Protein AF-A0AAW9TUA2-F1 (afdb_monomer)

Sequence (108 aa):
MITDAELNKLEDNFETADLLRAVDEIDKMRSYLNDRDNFRPPQIRDDLLKLHGLGDRLINARAKGVASEFFDLAEELDGQVFDLLESLEAVRDILAKLTELYPESLVE

Foldseek 3Di:
DFDPVLVVVCVVQADPVLVVLLVVLVVVLCLQAPQDPPRHGGPLVVLVVVLVVLCCCCPVVVNVVSVCVNVVSVVVSVVSVVSNVVSVVSNVVNVVSVVVSPGPVPPD

Organism: Rhizobium meliloti (NCBI:txid382)

InterPro domains:
  IPR049837 Transposon-encoded protein TnpC-like [PF28119] (4-103)

Nearest PDB structures (foldseek):
  4mu6-assembly1_A  TM=5.369E-01  e=2.812E+00  Legionella pneumophila subsp. pneumophila str. Philadelphia 1
  6h4h-assembly1_A  TM=7.682E-01  e=6.684E+00  Homo sapiens
  8p1p-assembly1_A  TM=4.111E-01  e=8.921E+00  Homo sapiens

Secondary structure (DSSP, 8-state):
---HHHHHHHHHH--HHHHHHHHHHHHHHHHHHS-BTTTBPPHHHHHHHHHHHHHIIIIIS--GGGHHHHHHHHHHHHHHHHHHHHHHHHHHHHHHHHHHT--GGG--

Structure (mmCIF, N/CA/C/O backbone):
data_AF-A0AAW9TUA2-F1
#
_entry.id   AF-A0AAW9TUA2-F1
#
loop_
_atom_site.group_PDB
_atom_site.id
_atom_site.type_symbol
_atom_site.label_atom_id
_atom_site.label_alt_id
_atom_site.label_comp_id
_atom_site.label_asym_id
_atom_site.label_entity_id
_atom_site.label_seq_id
_atom_site.pdbx_PDB_ins_code
_atom_site.Cartn_x
_atom_site.Cartn_y
_atom_site.Cartn_z
_atom_site.occupancy
_atom_site.B_iso_or_equiv
_atom_site.auth_seq_id
_atom_site.auth_comp_id
_atom_site.auth_asym_id
_atom_site.auth_atom_id
_atom_site.pdbx_PDB_model_num
ATOM 1 N N . MET A 1 1 ? -13.836 8.875 30.813 1.00 88.44 1 MET A N 1
ATOM 2 C CA . MET A 1 1 ? -14.435 7.542 30.561 1.00 88.44 1 MET A CA 1
ATOM 3 C C . MET A 1 1 ? -15.573 7.763 29.592 1.00 88.44 1 MET A C 1
ATOM 5 O O . MET A 1 1 ? -16.242 8.775 29.757 1.00 88.44 1 MET A O 1
ATOM 9 N N . ILE A 1 2 ? -15.770 6.868 28.626 1.00 96.56 2 ILE A N 1
ATOM 10 C CA . ILE A 1 2 ? -16.905 6.974 27.702 1.00 96.56 2 ILE A CA 1
ATOM 11 C C . ILE A 1 2 ? -18.212 6.610 28.411 1.00 96.56 2 ILE A C 1
ATOM 13 O O . ILE A 1 2 ? -18.204 5.864 29.393 1.00 96.56 2 ILE A O 1
ATOM 17 N N . THR A 1 3 ? -19.316 7.155 27.925 1.00 97.25 3 THR A N 1
ATOM 18 C CA . THR A 1 3 ? -20.678 6.866 28.384 1.00 97.25 3 THR A CA 1
ATOM 19 C C . THR A 1 3 ? -2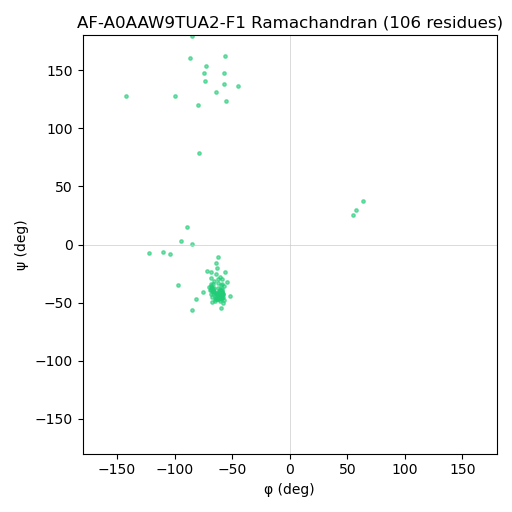1.267 5.651 27.662 1.00 97.25 3 THR A C 1
ATOM 21 O O . THR A 1 3 ? -20.842 5.313 26.558 1.00 97.25 3 THR A O 1
ATOM 24 N N . ASP A 1 4 ? -22.304 5.034 28.238 1.00 97.88 4 ASP A N 1
ATOM 25 C CA . ASP A 1 4 ? -23.037 3.937 27.582 1.00 97.88 4 ASP A CA 1
ATOM 26 C C . ASP A 1 4 ? -23.641 4.375 26.235 1.00 97.88 4 ASP A C 1
ATOM 28 O O . ASP A 1 4 ? -23.693 3.598 25.289 1.00 97.88 4 ASP A O 1
ATOM 32 N N . ALA A 1 5 ? -24.064 5.640 26.116 1.00 97.06 5 ALA A N 1
ATOM 33 C CA . ALA A 1 5 ? -24.598 6.184 24.867 1.00 97.06 5 ALA A CA 1
ATOM 34 C C . ALA A 1 5 ? -23.529 6.275 23.763 1.00 97.06 5 ALA A C 1
ATOM 36 O O . ALA A 1 5 ? -23.812 5.973 22.605 1.00 97.06 5 ALA A O 1
ATOM 37 N N . GLU A 1 6 ? -22.302 6.666 24.112 1.00 96.94 6 GLU A N 1
ATOM 38 C CA . GLU A 1 6 ? -21.174 6.692 23.172 1.00 96.94 6 GLU A CA 1
ATOM 39 C C . GLU A 1 6 ? -20.714 5.280 22.798 1.00 96.94 6 GLU A C 1
ATOM 41 O O . GLU A 1 6 ? -20.373 5.044 21.641 1.00 96.94 6 GLU A O 1
ATOM 46 N N . LEU A 1 7 ? -20.751 4.336 23.746 1.00 96.94 7 LEU A N 1
ATOM 47 C CA . LEU A 1 7 ? -20.460 2.931 23.468 1.00 96.94 7 LEU A CA 1
ATOM 48 C C . LEU A 1 7 ? -21.497 2.320 22.515 1.00 96.94 7 LEU A C 1
ATOM 50 O O . LEU A 1 7 ? -21.109 1.742 21.506 1.00 96.94 7 LEU A O 1
ATOM 54 N N . ASN A 1 8 ? -22.793 2.531 22.759 1.00 97.25 8 ASN A N 1
ATOM 55 C CA . ASN A 1 8 ? -23.850 2.075 21.851 1.00 97.25 8 ASN A CA 1
ATOM 56 C C . ASN A 1 8 ? -23.687 2.685 20.449 1.00 97.25 8 ASN A C 1
ATOM 58 O O . ASN A 1 8 ? -23.816 1.987 19.451 1.00 97.25 8 ASN A O 1
ATOM 62 N N . LYS A 1 9 ? -23.325 3.974 20.351 1.00 95.56 9 LYS A N 1
ATOM 63 C CA . LYS A 1 9 ? -23.039 4.618 19.059 1.00 95.56 9 LYS A CA 1
ATOM 64 C C . LYS A 1 9 ? -21.874 3.941 18.327 1.00 95.56 9 LYS A C 1
ATOM 66 O O . LYS A 1 9 ? -21.937 3.820 17.107 1.00 95.56 9 LYS A O 1
ATOM 71 N N . LEU A 1 10 ? -20.824 3.514 19.030 1.00 96.00 10 LEU A N 1
ATOM 72 C CA . LEU A 1 10 ? -19.729 2.744 18.429 1.00 96.00 10 LEU A CA 1
ATOM 73 C C . LEU A 1 10 ? -20.219 1.381 17.930 1.00 96.00 10 LEU A C 1
ATOM 75 O O . LEU A 1 10 ? -19.950 1.040 16.783 1.00 96.00 10 LEU A O 1
ATOM 79 N N . GLU A 1 11 ? -20.962 0.642 18.754 1.00 95.94 11 GLU A N 1
ATOM 80 C CA . GLU A 1 11 ? -21.510 -0.676 18.399 1.00 95.94 11 GLU A CA 1
ATOM 81 C C . GLU A 1 11 ? -22.455 -0.610 17.189 1.00 95.94 11 GLU A C 1
ATOM 83 O O . GLU A 1 11 ? -22.383 -1.460 16.304 1.00 95.94 11 GLU A O 1
ATOM 88 N N . ASP A 1 12 ? -23.284 0.432 17.104 1.00 96.81 12 ASP A N 1
ATOM 89 C CA . ASP A 1 12 ? -24.236 0.632 16.007 1.00 96.81 12 ASP A CA 1
ATOM 90 C C 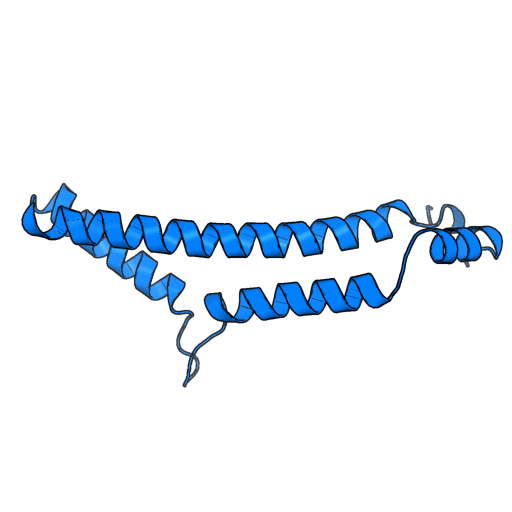. ASP A 1 12 ? -23.562 1.017 14.679 1.00 96.81 12 ASP A C 1
ATOM 92 O O . ASP A 1 12 ? -24.159 0.859 13.613 1.00 96.81 12 ASP A O 1
ATOM 96 N N . ASN A 1 13 ? -22.345 1.573 14.723 1.00 96.75 13 ASN A N 1
ATOM 97 C CA . ASN A 1 13 ? -21.713 2.192 13.555 1.00 96.75 13 ASN A CA 1
ATOM 98 C C . ASN A 1 13 ? -20.362 1.582 13.173 1.00 96.75 13 ASN A C 1
ATOM 100 O O . ASN A 1 13 ? -19.839 1.953 12.124 1.00 96.75 13 ASN A O 1
ATOM 104 N N . PHE A 1 14 ? -19.782 0.669 13.955 1.00 97.38 14 PHE A N 1
ATOM 105 C CA . PHE A 1 14 ? -18.473 0.082 13.667 1.00 97.38 14 PHE A CA 1
ATOM 106 C C . PHE A 1 14 ? -18.402 -1.405 14.016 1.00 97.38 14 PHE A C 1
ATOM 108 O O . PHE A 1 14 ? -18.648 -1.811 15.149 1.00 97.38 14 PHE A O 1
ATOM 115 N N . GLU A 1 15 ? -17.970 -2.218 13.052 1.00 96.69 15 GLU A N 1
ATOM 116 C CA . GLU A 1 15 ? -17.728 -3.641 13.264 1.00 96.69 15 GLU A CA 1
ATOM 117 C C . GLU A 1 15 ? -16.235 -3.874 13.479 1.00 96.69 15 GLU A C 1
ATOM 119 O O . GLU A 1 15 ? -15.406 -3.500 12.655 1.00 96.69 15 GLU A O 1
ATOM 124 N N . THR A 1 16 ? -15.853 -4.553 14.560 1.00 96.62 16 THR A N 1
ATOM 125 C CA . THR A 1 16 ? -14.431 -4.844 14.824 1.00 96.62 16 THR A CA 1
ATOM 126 C C . THR A 1 16 ? -13.795 -5.738 13.755 1.00 96.62 16 THR A C 1
ATOM 128 O O . THR A 1 16 ? 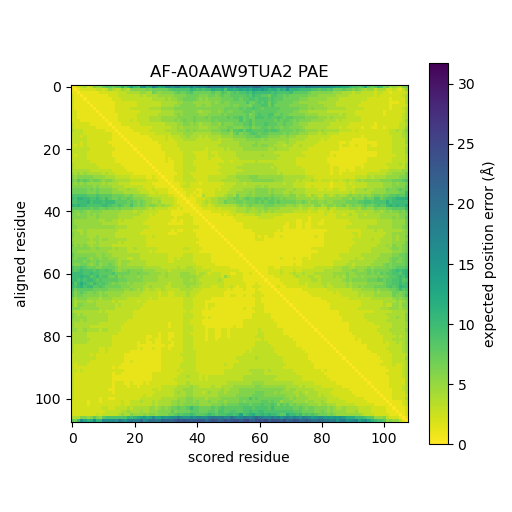-12.577 -5.715 13.587 1.00 96.62 16 THR A O 1
ATOM 131 N N . ALA A 1 17 ? -14.605 -6.477 12.989 1.00 97.75 17 ALA A N 1
ATOM 132 C CA . ALA A 1 17 ? -14.164 -7.222 11.815 1.00 97.75 17 ALA A CA 1
ATOM 133 C C . ALA A 1 17 ? -13.626 -6.312 10.692 1.00 97.75 17 ALA A C 1
ATOM 135 O O . ALA A 1 17 ? -12.747 -6.748 9.947 1.00 97.75 17 ALA A O 1
ATOM 136 N N . ASP A 1 18 ? -14.055 -5.044 10.614 1.00 97.00 18 ASP A N 1
ATOM 137 C CA . ASP A 1 18 ? -13.496 -4.063 9.674 1.00 97.00 18 ASP A CA 1
ATOM 138 C C . ASP A 1 18 ? -11.988 -3.876 9.927 1.00 97.00 18 ASP A C 1
ATOM 140 O O . ASP A 1 18 ? -11.204 -3.757 8.989 1.00 97.00 18 ASP A O 1
ATOM 144 N N . LEU A 1 19 ? -11.530 -3.951 11.183 1.00 98.25 19 LEU A N 1
ATOM 145 C CA . LEU A 1 19 ? -10.096 -3.883 11.498 1.00 98.25 19 LEU A CA 1
ATOM 146 C C . LEU A 1 19 ? -9.323 -5.100 10.979 1.00 98.25 19 LEU A C 1
ATOM 148 O O . LEU A 1 19 ? -8.175 -4.956 10.570 1.00 98.25 19 LEU A O 1
ATOM 152 N N . LEU A 1 20 ? -9.934 -6.288 10.972 1.00 98.50 20 LEU A N 1
ATOM 153 C CA . LEU A 1 20 ? -9.306 -7.481 10.395 1.00 98.50 20 LEU A CA 1
ATOM 154 C C . LEU A 1 20 ? -9.192 -7.352 8.876 1.00 98.50 20 LEU A C 1
ATOM 156 O O . LEU A 1 20 ? -8.143 -7.660 8.322 1.00 98.50 20 LEU A O 1
ATOM 160 N N . ARG A 1 21 ? -10.211 -6.785 8.221 1.00 97.94 21 ARG A N 1
ATOM 161 C CA . ARG A 1 21 ? -10.128 -6.436 6.800 1.00 97.94 21 ARG A CA 1
ATOM 162 C C . ARG A 1 21 ? -8.983 -5.457 6.530 1.00 97.94 21 ARG A C 1
ATOM 164 O O . ARG A 1 21 ? -8.253 -5.643 5.566 1.00 97.94 21 ARG A O 1
ATOM 171 N N . ALA A 1 22 ? -8.783 -4.442 7.374 1.00 98.31 22 ALA A N 1
ATOM 172 C CA . ALA A 1 22 ? -7.641 -3.539 7.223 1.00 98.31 22 ALA A CA 1
ATOM 173 C C . ALA A 1 22 ? -6.297 -4.290 7.313 1.00 98.31 22 ALA A C 1
ATOM 175 O O . ALA A 1 22 ? -5.388 -3.998 6.542 1.00 98.31 22 ALA A O 1
ATOM 176 N N . VAL A 1 23 ? -6.174 -5.284 8.202 1.00 98.19 23 VAL A N 1
ATOM 177 C CA . VAL A 1 23 ? -4.987 -6.158 8.261 1.00 98.19 23 VAL A CA 1
ATOM 178 C C . VAL A 1 23 ? -4.814 -6.948 6.963 1.00 98.19 23 VAL A C 1
ATOM 180 O O . VAL A 1 23 ? -3.703 -6.983 6.438 1.00 98.19 23 VAL A O 1
ATOM 183 N N . ASP A 1 24 ? -5.889 -7.509 6.407 1.00 98.25 24 ASP A N 1
ATOM 184 C CA . ASP A 1 24 ? -5.830 -8.234 5.132 1.00 98.25 24 ASP A CA 1
ATOM 185 C C . ASP A 1 24 ? -5.317 -7.336 3.989 1.00 98.25 24 ASP A C 1
ATOM 187 O O . ASP A 1 24 ? -4.502 -7.768 3.172 1.00 98.25 24 ASP A O 1
ATOM 191 N N . GLU A 1 25 ? -5.743 -6.069 3.937 1.00 98.19 25 GLU A N 1
ATOM 192 C CA . GLU A 1 25 ? -5.249 -5.098 2.949 1.00 98.19 25 GLU A CA 1
ATOM 193 C C . GLU A 1 25 ? -3.762 -4.755 3.162 1.00 98.19 25 GLU A C 1
ATOM 195 O O . GLU A 1 25 ? -2.996 -4.697 2.196 1.00 98.19 25 GLU A O 1
ATOM 200 N N . ILE A 1 26 ? -3.301 -4.612 4.416 1.00 97.75 26 ILE A N 1
ATOM 201 C CA . ILE A 1 26 ? -1.860 -4.502 4.716 1.00 97.75 26 ILE A CA 1
ATOM 202 C C . ILE A 1 26 ? -1.111 -5.736 4.201 1.00 97.75 26 ILE A C 1
ATOM 204 O O . ILE A 1 26 ? -0.036 -5.610 3.606 1.00 97.75 26 ILE A O 1
ATOM 208 N N . ASP A 1 27 ? -1.668 -6.929 4.402 1.00 97.25 27 ASP A N 1
ATOM 209 C CA . ASP A 1 27 ? -1.034 -8.173 3.983 1.00 97.25 27 ASP A CA 1
ATOM 210 C C . ASP A 1 27 ? -0.923 -8.304 2.458 1.00 97.25 27 ASP A C 1
ATOM 212 O O . ASP A 1 27 ? 0.084 -8.825 1.968 1.00 97.25 27 ASP A O 1
ATOM 216 N N . LYS A 1 28 ? -1.866 -7.749 1.687 1.00 95.69 28 LYS A N 1
ATOM 217 C CA . LYS A 1 28 ? -1.714 -7.624 0.227 1.00 95.69 28 LYS A CA 1
ATOM 218 C C . LYS A 1 28 ? -0.530 -6.737 -0.137 1.00 95.69 28 LYS A C 1
ATOM 220 O O . LYS A 1 28 ? 0.297 -7.136 -0.959 1.00 95.69 28 LYS A O 1
ATOM 225 N N . MET A 1 29 ? -0.383 -5.582 0.514 1.00 96.25 29 MET A N 1
ATOM 226 C CA . MET A 1 29 ? 0.724 -4.656 0.237 1.00 96.25 29 MET A CA 1
ATOM 227 C C . MET A 1 29 ? 2.100 -5.269 0.521 1.00 96.25 29 MET A C 1
ATOM 229 O O . MET A 1 29 ? 3.078 -4.945 -0.157 1.00 96.25 29 MET A O 1
ATOM 233 N N . ARG A 1 30 ? 2.194 -6.203 1.477 1.00 93.88 30 ARG A N 1
ATOM 234 C CA . ARG A 1 30 ? 3.441 -6.932 1.767 1.00 93.88 30 ARG A CA 1
ATOM 235 C C . ARG A 1 30 ? 3.973 -7.695 0.561 1.00 93.88 30 ARG A C 1
ATOM 237 O O . ARG A 1 30 ? 5.186 -7.836 0.450 1.00 93.88 30 ARG A O 1
ATOM 244 N N . SER A 1 31 ? 3.113 -8.160 -0.345 1.00 90.56 31 SER A N 1
ATOM 245 C CA . SER A 1 31 ? 3.563 -8.831 -1.572 1.00 90.56 31 SER A CA 1
ATOM 246 C C . SER A 1 31 ? 4.440 -7.930 -2.455 1.00 90.56 31 SER A C 1
ATOM 248 O O . SER A 1 31 ? 5.352 -8.426 -3.114 1.00 90.56 31 SER A O 1
ATOM 250 N N . TYR A 1 32 ? 4.236 -6.611 -2.384 1.00 94.19 32 TYR A N 1
ATOM 251 C CA . TYR A 1 32 ? 5.004 -5.605 -3.116 1.00 94.19 32 TYR A CA 1
ATOM 252 C C . TYR A 1 32 ? 6.135 -4.982 -2.288 1.00 94.19 32 TYR A C 1
ATOM 254 O O . TYR A 1 32 ? 7.185 -4.646 -2.836 1.00 94.19 32 TYR A O 1
ATOM 262 N N . LEU A 1 33 ? 5.924 -4.811 -0.976 1.00 95.50 33 LEU A N 1
ATOM 263 C CA . LEU A 1 33 ? 6.763 -3.970 -0.112 1.00 95.50 33 LEU A CA 1
ATOM 264 C C . LEU A 1 33 ? 7.624 -4.727 0.904 1.00 95.50 33 LEU A C 1
ATOM 266 O O . LEU A 1 33 ? 8.435 -4.091 1.577 1.00 95.50 33 LEU A O 1
ATOM 270 N N . ASN A 1 34 ? 7.477 -6.045 1.052 1.00 95.12 34 ASN A N 1
ATOM 271 C CA . ASN A 1 34 ? 8.326 -6.787 1.981 1.00 95.12 34 ASN A CA 1
ATOM 272 C C . ASN A 1 34 ? 9.744 -6.977 1.446 1.00 95.12 34 ASN A C 1
ATOM 274 O O . ASN A 1 34 ? 9.970 -7.208 0.254 1.00 95.12 34 ASN A O 1
ATOM 278 N N . ASP A 1 35 ? 10.694 -6.990 2.382 1.00 95.88 35 ASP A N 1
ATOM 279 C CA . ASP A 1 35 ? 12.011 -7.543 2.115 1.00 95.88 35 ASP A CA 1
ATOM 280 C C . ASP A 1 35 ? 11.877 -9.001 1.654 1.00 95.88 35 ASP A C 1
ATOM 282 O O . ASP A 1 35 ? 11.102 -9.799 2.192 1.00 95.88 35 ASP A O 1
ATOM 286 N N . ARG A 1 36 ? 12.662 -9.343 0.637 1.00 93.94 36 ARG A N 1
ATOM 287 C CA . ARG A 1 36 ? 12.803 -10.699 0.107 1.00 93.94 36 ARG A CA 1
ATOM 288 C C . ARG A 1 36 ? 13.851 -11.471 0.908 1.00 93.94 36 ARG A C 1
ATOM 290 O O . ARG A 1 36 ? 14.508 -10.939 1.806 1.00 93.94 36 ARG A O 1
ATOM 297 N N . ASP A 1 37 ? 14.065 -12.730 0.528 1.00 93.38 37 ASP A N 1
ATOM 298 C CA . ASP A 1 37 ? 15.060 -13.610 1.146 1.00 93.38 37 ASP A CA 1
ATOM 299 C C . ASP A 1 37 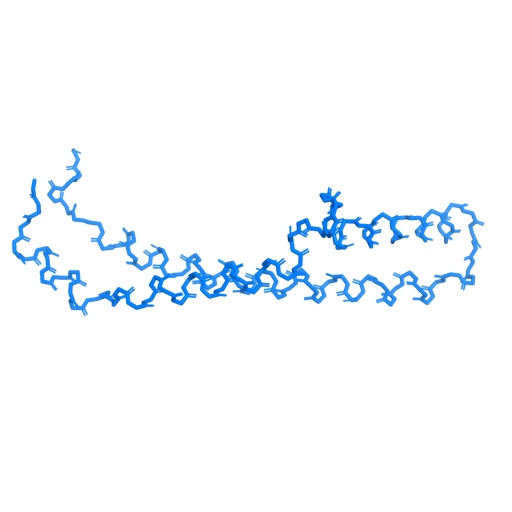? 16.413 -12.920 1.359 1.00 93.38 37 ASP A C 1
ATOM 301 O O . ASP A 1 37 ? 16.941 -12.264 0.450 1.00 93.38 37 ASP A O 1
ATOM 305 N N . ASN A 1 38 ? 16.992 -13.150 2.542 1.00 94.00 38 ASN A N 1
ATOM 306 C CA . ASN A 1 38 ? 18.252 -12.567 3.010 1.00 94.00 38 ASN A CA 1
ATOM 307 C C . ASN A 1 38 ? 18.219 -11.036 3.176 1.00 94.00 38 ASN A C 1
ATOM 309 O O . ASN A 1 38 ? 19.220 -10.380 2.890 1.00 94.00 38 ASN A O 1
ATOM 313 N N . PHE A 1 39 ? 17.093 -10.475 3.636 1.00 92.00 39 PHE A N 1
ATOM 314 C CA . PHE A 1 39 ? 16.922 -9.028 3.870 1.00 92.00 39 PHE A CA 1
ATOM 315 C C . PHE A 1 39 ? 17.168 -8.190 2.612 1.00 92.00 39 PHE A C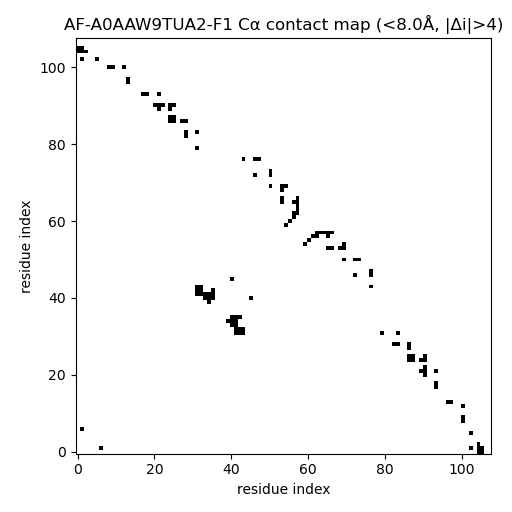 1
ATOM 317 O O . PHE A 1 39 ? 17.662 -7.062 2.669 1.00 92.00 39 PHE A O 1
ATOM 324 N N . ARG A 1 40 ? 16.894 -8.772 1.440 1.00 94.75 40 ARG A N 1
ATOM 325 C CA . ARG A 1 40 ? 17.005 -8.029 0.189 1.00 94.75 40 ARG A CA 1
ATOM 326 C C . ARG A 1 40 ? 15.832 -7.064 0.097 1.00 94.75 40 ARG A C 1
ATOM 328 O O . ARG A 1 40 ? 14.719 -7.488 0.393 1.00 94.75 40 ARG A O 1
ATOM 335 N N . PRO A 1 41 ? 16.041 -5.838 -0.405 1.00 95.62 41 PRO A N 1
ATOM 336 C CA . PRO A 1 41 ? 14.948 -4.900 -0.576 1.00 95.62 41 PRO A CA 1
ATOM 337 C C . PRO A 1 41 ? 13.809 -5.454 -1.452 1.00 95.62 41 PRO A C 1
ATOM 339 O O . PRO A 1 41 ? 14.032 -6.395 -2.241 1.00 95.62 41 PRO A O 1
ATOM 342 N N . PRO A 1 42 ? 12.621 -4.836 -1.372 1.00 96.69 42 PRO A N 1
ATOM 343 C CA . PRO A 1 42 ? 11.458 -5.224 -2.163 1.00 96.69 42 PRO A CA 1
ATOM 344 C C . PRO A 1 42 ? 11.734 -5.177 -3.669 1.00 96.69 42 PRO A C 1
ATOM 346 O O . PRO A 1 42 ? 12.509 -4.342 -4.141 1.00 96.69 42 PRO A O 1
ATOM 349 N N . GLN A 1 43 ? 11.096 -6.067 -4.435 1.00 96.12 43 GLN A N 1
ATOM 350 C CA . GLN A 1 43 ? 11.303 -6.187 -5.887 1.00 96.12 43 GLN A CA 1
ATOM 351 C C . GLN A 1 43 ? 10.978 -4.877 -6.627 1.00 96.12 43 GLN A C 1
ATOM 353 O O . GLN A 1 43 ? 11.778 -4.441 -7.451 1.00 96.12 43 GLN A O 1
ATOM 358 N N . ILE A 1 44 ? 9.910 -4.180 -6.223 1.00 97.00 44 ILE A N 1
ATOM 359 C CA . ILE A 1 44 ? 9.502 -2.886 -6.795 1.00 97.00 44 ILE A CA 1
ATOM 360 C C . ILE A 1 44 ? 10.625 -1.832 -6.760 1.00 97.00 44 ILE A C 1
ATOM 362 O O . ILE A 1 44 ? 10.759 -1.016 -7.670 1.00 97.00 44 ILE A O 1
ATOM 366 N N . ARG A 1 45 ? 11.508 -1.873 -5.748 1.00 97.44 45 ARG A N 1
ATOM 367 C CA . ARG A 1 45 ? 12.678 -0.983 -5.670 1.00 97.44 45 ARG A CA 1
ATOM 368 C C . ARG A 1 45 ? 13.691 -1.292 -6.770 1.00 97.44 45 ARG A C 1
ATOM 370 O O . ARG A 1 45 ? 14.237 -0.371 -7.377 1.00 97.44 45 ARG A O 1
ATOM 377 N N . ASP A 1 46 ? 13.988 -2.568 -6.984 1.00 97.19 46 ASP A N 1
ATOM 378 C CA . ASP A 1 46 ? 14.950 -2.991 -8.003 1.00 97.19 46 ASP A CA 1
ATOM 379 C C . ASP A 1 46 ? 14.408 -2.724 -9.410 1.00 97.19 46 ASP A C 1
ATOM 381 O O . ASP A 1 46 ? 15.162 -2.300 -10.287 1.00 97.19 46 ASP A O 1
ATOM 385 N N . ASP A 1 47 ? 13.101 -2.877 -9.604 1.00 98.19 47 ASP A N 1
ATOM 386 C CA . ASP A 1 47 ? 12.434 -2.583 -10.870 1.00 98.19 47 ASP A CA 1
ATOM 387 C C . ASP A 1 47 ? 12.404 -1.084 -11.175 1.00 98.19 47 ASP A C 1
ATOM 389 O O . ASP A 1 47 ? 12.704 -0.691 -12.301 1.00 98.19 47 ASP A O 1
ATOM 393 N N . LEU A 1 48 ? 12.186 -0.219 -10.180 1.00 98.50 48 LEU A N 1
ATOM 394 C CA . LEU A 1 48 ? 12.345 1.232 -10.347 1.00 98.50 48 LEU A CA 1
ATOM 395 C C . LEU A 1 48 ? 13.785 1.617 -10.727 1.00 98.50 48 LEU A C 1
ATOM 397 O O . LEU A 1 48 ? 14.001 2.479 -11.584 1.00 98.50 48 LEU A O 1
ATOM 401 N N . LEU A 1 49 ? 14.792 0.966 -10.136 1.00 98.69 49 LEU A N 1
ATOM 402 C CA . LEU A 1 49 ? 16.196 1.175 -10.512 1.00 98.69 49 LEU A CA 1
ATOM 403 C C . LEU A 1 49 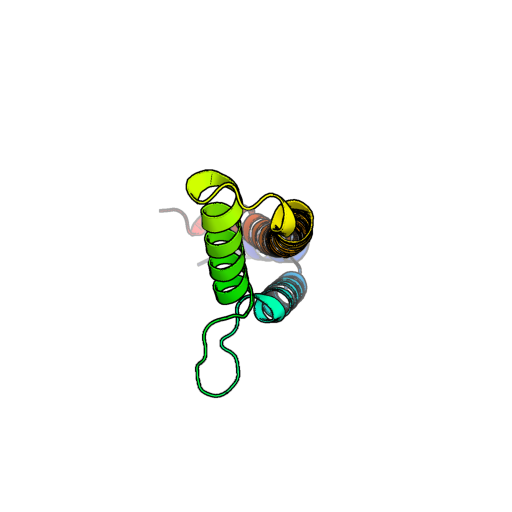? 16.490 0.674 -11.932 1.00 98.69 49 LEU A C 1
ATOM 405 O O . LEU A 1 49 ? 17.228 1.328 -12.678 1.00 98.69 49 LEU A O 1
ATOM 409 N N . LYS A 1 50 ? 15.899 -0.458 -12.325 1.00 98.62 50 LYS A N 1
ATOM 410 C CA . LYS A 1 50 ? 15.970 -0.979 -13.691 1.00 98.62 50 LYS A CA 1
ATOM 411 C C . LYS A 1 50 ? 15.322 -0.004 -14.674 1.00 98.62 50 LYS A C 1
ATOM 413 O O . LYS A 1 50 ? 15.949 0.326 -15.682 1.00 98.62 50 LYS A O 1
ATOM 418 N N . LEU A 1 51 ? 14.132 0.507 -14.363 1.00 98.75 51 LEU A N 1
ATOM 419 C CA . LEU A 1 51 ? 13.417 1.494 -15.167 1.00 98.75 51 LEU A CA 1
ATOM 420 C C . LEU A 1 51 ? 14.254 2.762 -15.354 1.00 98.75 51 LEU A C 1
ATOM 422 O O . LEU A 1 51 ? 14.419 3.232 -16.479 1.00 98.75 51 LEU A O 1
ATOM 426 N N . HIS A 1 52 ? 14.871 3.267 -14.283 1.00 98.69 52 HIS A N 1
ATOM 427 C CA . HIS A 1 52 ? 15.817 4.379 -14.368 1.00 98.69 52 HIS A CA 1
ATOM 428 C C . HIS A 1 52 ? 16.983 4.072 -15.324 1.00 98.69 52 HIS A C 1
ATOM 430 O O . HIS A 1 52 ? 17.301 4.886 -16.191 1.00 98.69 52 HIS A O 1
ATOM 436 N N . GLY A 1 53 ? 17.605 2.893 -15.212 1.00 98.62 53 GLY A N 1
ATOM 437 C CA . GLY A 1 53 ? 18.699 2.486 -16.101 1.00 98.62 53 GLY A CA 1
ATOM 438 C C . GLY A 1 53 ? 18.280 2.375 -17.572 1.00 98.62 53 GLY A C 1
ATOM 439 O O . GLY A 1 53 ? 19.032 2.761 -18.469 1.00 98.62 53 GLY A O 1
ATOM 440 N N . LEU A 1 54 ? 17.066 1.888 -17.837 1.00 98.75 54 LEU A N 1
ATOM 441 C CA . LEU A 1 54 ? 16.476 1.882 -19.177 1.00 98.75 54 LEU A CA 1
ATOM 442 C C . LEU A 1 54 ? 16.246 3.310 -19.690 1.00 98.75 54 LEU A C 1
ATOM 444 O O . LEU A 1 54 ? 16.585 3.603 -20.837 1.00 98.75 54 LEU A O 1
ATOM 448 N N . GLY A 1 55 ? 15.758 4.206 -18.830 1.00 98.62 55 GLY A N 1
ATOM 449 C CA . GLY A 1 55 ? 15.573 5.623 -19.131 1.00 98.62 55 GLY A CA 1
ATOM 450 C C . GLY A 1 55 ? 16.881 6.325 -19.494 1.00 98.62 55 GLY A C 1
ATOM 451 O O . GLY A 1 55 ? 16.944 7.000 -20.519 1.00 98.62 55 GLY A O 1
ATOM 452 N N . ASP A 1 56 ? 17.953 6.107 -18.731 1.00 98.69 56 ASP A N 1
ATOM 453 C CA . ASP A 1 56 ? 19.283 6.645 -19.041 1.00 98.69 56 ASP A CA 1
ATOM 454 C C . ASP A 1 56 ? 19.781 6.166 -20.417 1.00 98.69 56 ASP A C 1
ATOM 456 O O . ASP A 1 56 ? 20.190 6.965 -21.265 1.00 98.69 56 ASP A O 1
ATOM 460 N N . ARG A 1 57 ? 19.647 4.866 -20.708 1.00 98.56 57 ARG A N 1
ATOM 461 C CA . ARG A 1 57 ? 20.032 4.303 -22.012 1.00 98.56 57 ARG A CA 1
ATOM 462 C C . ARG A 1 57 ? 19.199 4.880 -23.157 1.00 98.56 57 ARG A C 1
ATOM 464 O O . ARG A 1 57 ? 19.752 5.247 -24.197 1.00 98.56 57 ARG A O 1
ATOM 471 N N . LEU A 1 58 ? 17.883 4.956 -22.991 1.00 98.38 58 LEU A N 1
ATOM 472 C CA . LEU A 1 58 ? 16.970 5.446 -24.020 1.00 98.38 58 LEU A CA 1
ATOM 473 C C . LEU A 1 58 ? 17.168 6.943 -24.282 1.00 98.38 58 LEU A C 1
ATOM 475 O O . LEU A 1 58 ? 17.299 7.366 -25.433 1.00 98.38 58 LEU A O 1
ATOM 479 N N . ILE A 1 59 ? 17.187 7.740 -23.216 1.00 97.56 59 ILE A N 1
ATOM 480 C CA . ILE A 1 59 ? 17.173 9.198 -23.278 1.00 97.56 59 ILE A CA 1
ATOM 481 C C . ILE A 1 59 ? 18.592 9.717 -23.471 1.00 97.56 59 ILE A C 1
ATOM 483 O O . ILE A 1 59 ? 18.844 10.405 -24.456 1.00 97.56 59 ILE A O 1
ATOM 487 N N . ASN A 1 60 ? 19.536 9.372 -22.601 1.00 97.06 60 ASN A N 1
ATOM 488 C CA . ASN A 1 60 ? 20.869 9.972 -22.621 1.00 97.06 60 ASN A CA 1
ATOM 489 C C . ASN A 1 60 ? 21.769 9.306 -23.667 1.00 97.06 60 ASN A C 1
ATOM 491 O O . ASN A 1 60 ? 22.360 9.996 -24.498 1.00 97.06 60 ASN A O 1
ATOM 495 N N . ALA A 1 61 ? 21.801 7.971 -23.709 1.00 96.56 61 ALA A N 1
ATOM 496 C CA . ALA A 1 61 ? 22.608 7.228 -24.685 1.00 96.56 61 ALA A CA 1
ATOM 497 C C . ALA A 1 61 ? 21.917 7.025 -26.050 1.00 96.56 61 ALA A C 1
ATOM 499 O O . ALA A 1 61 ? 22.496 6.420 -26.953 1.00 96.56 61 ALA A O 1
ATOM 500 N N . ARG A 1 62 ? 20.685 7.534 -26.222 1.00 97.25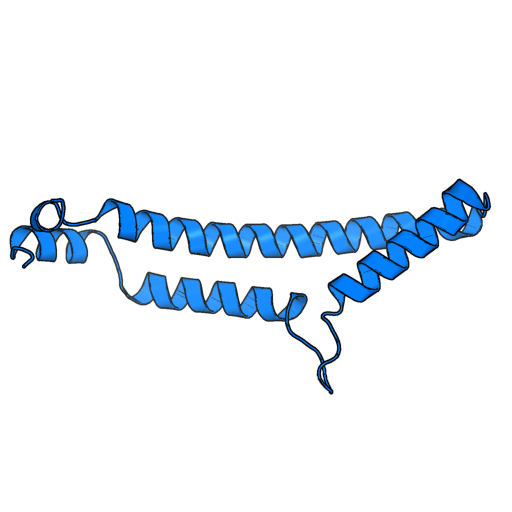 62 ARG A N 1
ATOM 501 C CA . ARG A 1 62 ? 19.882 7.448 -27.461 1.00 97.25 62 ARG A CA 1
ATOM 502 C C . ARG A 1 62 ? 19.674 6.013 -27.970 1.00 97.25 62 ARG A C 1
ATOM 504 O O . ARG A 1 62 ? 19.436 5.799 -29.162 1.00 97.25 62 ARG A O 1
ATOM 511 N N . ALA A 1 63 ? 19.732 5.023 -27.082 1.00 97.56 63 ALA A N 1
ATOM 512 C CA . ALA A 1 63 ? 19.597 3.611 -27.416 1.00 97.56 63 ALA A CA 1
ATOM 513 C C . ALA A 1 63 ? 18.122 3.229 -27.620 1.00 97.56 63 ALA A C 1
ATOM 515 O O . ALA A 1 63 ? 17.496 2.618 -26.762 1.00 97.56 63 ALA A O 1
ATOM 516 N N . LYS A 1 64 ? 17.561 3.559 -28.789 1.00 97.75 64 LYS A N 1
ATOM 517 C CA . LYS A 1 64 ? 16.131 3.357 -29.108 1.00 97.75 64 LYS A CA 1
ATOM 518 C C . LYS A 1 64 ? 15.632 1.913 -28.958 1.00 97.75 64 LYS A C 1
ATOM 520 O O . LYS A 1 64 ? 14.443 1.710 -28.753 1.00 97.75 64 LYS A O 1
ATOM 525 N N . GLY A 1 65 ? 16.520 0.921 -29.046 1.00 98.25 65 GLY A N 1
ATOM 526 C CA . GLY A 1 65 ? 16.163 -0.497 -28.929 1.00 98.25 65 GLY A CA 1
ATOM 527 C C . GLY A 1 65 ? 15.613 -0.913 -27.560 1.00 98.25 65 GLY A C 1
ATOM 528 O O . GLY A 1 65 ? 15.004 -1.969 -27.472 1.00 98.25 65 GLY A O 1
ATOM 529 N N . VAL A 1 66 ? 15.790 -0.096 -26.513 1.00 98.25 66 VAL A N 1
ATOM 530 C CA . VAL A 1 66 ? 15.261 -0.375 -25.162 1.00 98.25 66 VAL A CA 1
ATOM 531 C C . VAL A 1 66 ? 13.898 0.272 -24.899 1.00 98.25 66 VAL A C 1
ATOM 533 O O . VAL A 1 66 ? 13.390 0.184 -23.789 1.00 98.25 66 VAL A O 1
ATOM 536 N N . ALA A 1 67 ? 13.314 0.952 -25.894 1.00 98.38 67 ALA A N 1
ATOM 537 C CA . ALA A 1 67 ? 12.102 1.743 -25.697 1.00 98.38 67 ALA A CA 1
ATOM 538 C C . ALA A 1 67 ? 10.898 0.904 -25.245 1.00 98.38 67 ALA A C 1
ATOM 540 O O . ALA A 1 67 ? 10.217 1.327 -24.321 1.00 98.38 67 ALA A O 1
ATOM 541 N N . SER A 1 68 ? 10.664 -0.268 -25.853 1.00 98.50 68 SER A N 1
ATOM 542 C CA . SER A 1 68 ? 9.561 -1.155 -25.437 1.00 98.50 68 SER A CA 1
ATOM 543 C C . SER A 1 68 ? 9.731 -1.554 -23.977 1.00 98.50 68 SER A C 1
ATOM 545 O O . SER A 1 68 ? 8.891 -1.220 -23.162 1.00 98.50 68 SER A O 1
ATOM 547 N N . GLU A 1 69 ? 10.892 -2.117 -23.623 1.00 98.56 69 GLU A N 1
ATOM 548 C CA . GLU A 1 69 ? 11.176 -2.558 -22.253 1.00 98.56 69 GLU A CA 1
ATOM 549 C C . GLU A 1 69 ? 11.029 -1.426 -21.222 1.00 98.56 69 GLU A C 1
ATOM 551 O O . GLU A 1 69 ? 10.584 -1.668 -20.106 1.00 98.56 69 GLU A O 1
ATOM 556 N N . PHE A 1 70 ? 11.388 -0.188 -21.585 1.00 98.69 70 PHE A N 1
ATOM 557 C CA . PHE A 1 70 ? 11.193 0.978 -20.721 1.00 98.69 70 PHE A CA 1
ATOM 558 C C . PHE A 1 70 ? 9.710 1.261 -20.448 1.00 98.69 70 PHE A C 1
ATOM 560 O O . PHE A 1 70 ? 9.345 1.486 -19.299 1.00 98.69 70 PHE A O 1
ATOM 567 N N . PHE A 1 71 ? 8.862 1.260 -21.479 1.00 98.62 71 PHE A N 1
ATOM 568 C CA . PHE A 1 71 ? 7.434 1.534 -21.310 1.00 98.62 71 PHE A CA 1
ATOM 569 C C . PHE A 1 71 ? 6.678 0.354 -20.698 1.00 98.62 71 PHE A C 1
ATOM 571 O O . PHE A 1 71 ? 5.876 0.579 -19.800 1.00 98.62 71 PHE A O 1
ATOM 578 N N . ASP A 1 72 ? 6.988 -0.876 -21.108 1.00 98.75 72 ASP A N 1
ATOM 579 C CA . ASP A 1 72 ? 6.359 -2.092 -20.582 1.00 98.75 72 ASP A CA 1
ATOM 580 C C . ASP A 1 72 ? 6.600 -2.206 -19.063 1.00 98.75 72 ASP A C 1
ATOM 582 O O . ASP A 1 72 ? 5.675 -2.442 -18.290 1.00 98.75 72 ASP A O 1
ATOM 586 N N . LEU A 1 73 ? 7.835 -1.946 -18.609 1.00 98.75 73 LEU A N 1
ATOM 587 C CA . LEU A 1 73 ? 8.161 -1.945 -17.180 1.00 98.75 73 LEU A CA 1
ATOM 588 C C . LEU A 1 73 ? 7.500 -0.782 -16.425 1.00 98.75 73 LEU A C 1
ATOM 590 O O . LEU A 1 73 ? 7.156 -0.929 -15.255 1.00 98.75 73 LEU A O 1
ATOM 594 N N . ALA A 1 74 ? 7.343 0.381 -17.063 1.00 98.81 74 ALA A N 1
ATOM 595 C CA . ALA A 1 74 ? 6.655 1.511 -16.448 1.00 98.81 74 ALA A CA 1
ATOM 596 C C . ALA A 1 74 ? 5.163 1.215 -16.230 1.00 98.81 74 ALA A C 1
ATOM 598 O O . ALA A 1 74 ? 4.648 1.539 -15.167 1.00 98.81 74 ALA A O 1
ATOM 599 N N . GLU A 1 75 ? 4.496 0.588 -17.202 1.00 98.75 75 GLU A N 1
ATOM 600 C CA . GLU A 1 75 ? 3.093 0.167 -17.092 1.00 98.75 75 GLU A CA 1
ATOM 601 C C . GLU A 1 75 ? 2.906 -0.888 -15.994 1.00 98.75 75 GLU A C 1
ATOM 603 O O . GLU A 1 75 ? 2.000 -0.768 -15.172 1.00 98.75 75 GLU A O 1
ATOM 608 N N . GLU A 1 76 ? 3.800 -1.878 -15.920 1.00 98.44 76 GLU A N 1
ATOM 609 C CA . GLU A 1 76 ? 3.770 -2.880 -14.850 1.00 98.44 76 GLU A CA 1
ATOM 610 C C . GLU A 1 76 ? 3.912 -2.233 -13.463 1.00 98.44 76 GLU A C 1
ATOM 612 O O . GLU A 1 76 ? 3.132 -2.525 -12.556 1.00 98.44 76 GLU A O 1
ATOM 617 N N . LEU A 1 77 ? 4.879 -1.326 -13.299 1.00 98.56 77 LEU A N 1
ATOM 618 C CA . LEU A 1 77 ? 5.103 -0.626 -12.033 1.00 98.56 77 LEU A CA 1
ATOM 619 C C . LEU A 1 77 ? 3.944 0.299 -11.656 1.00 98.56 77 LEU A C 1
ATOM 621 O O . LEU A 1 77 ? 3.612 0.386 -10.475 1.00 98.56 77 LEU A O 1
ATOM 625 N N . ASP A 1 78 ? 3.328 0.971 -12.628 1.00 98.62 78 ASP A N 1
ATOM 626 C CA . ASP A 1 78 ? 2.140 1.799 -12.399 1.00 98.62 78 ASP A CA 1
ATOM 627 C C . ASP A 1 78 ? 0.976 0.953 -11.867 1.00 98.62 78 ASP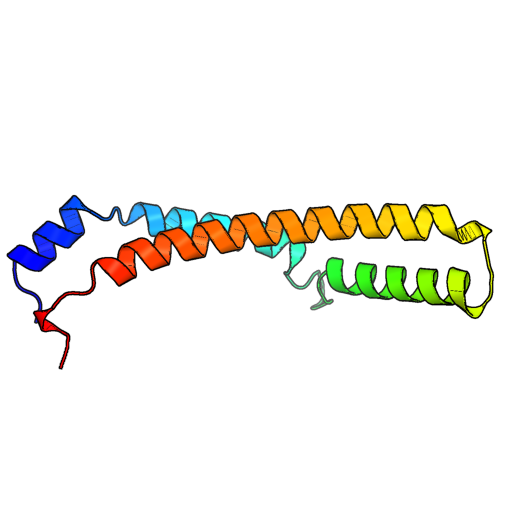 A C 1
ATOM 629 O O . ASP A 1 78 ? 0.381 1.309 -10.853 1.00 98.62 78 ASP A O 1
ATOM 633 N N . GLY A 1 79 ? 0.737 -0.227 -12.454 1.00 98.19 79 GLY A N 1
ATOM 634 C CA . GLY A 1 79 ? -0.260 -1.181 -11.959 1.00 98.19 79 GLY A CA 1
ATOM 635 C C . GLY A 1 79 ? 0.013 -1.650 -10.526 1.00 98.19 79 GLY A C 1
ATOM 636 O O . GLY A 1 79 ? -0.880 -1.623 -9.684 1.00 98.19 79 GLY A O 1
ATOM 637 N N . GLN A 1 80 ? 1.263 -2.000 -10.202 1.00 97.81 80 GLN A N 1
ATOM 638 C CA . GLN A 1 80 ? 1.639 -2.384 -8.832 1.00 97.81 80 GLN A CA 1
ATOM 639 C C . GLN A 1 80 ? 1.416 -1.243 -7.826 1.00 97.81 80 GLN A C 1
ATOM 641 O O . GLN A 1 80 ? 0.956 -1.469 -6.706 1.00 97.81 80 GLN A O 1
ATOM 646 N N . VAL A 1 81 ? 1.751 -0.004 -8.205 1.00 98.12 81 VAL A N 1
ATOM 647 C CA . VAL A 1 81 ? 1.517 1.178 -7.362 1.00 98.12 81 VAL A CA 1
ATOM 648 C C . VAL A 1 81 ? 0.023 1.455 -7.211 1.00 98.12 81 VAL A C 1
ATOM 650 O O . VAL A 1 81 ? -0.409 1.827 -6.122 1.00 98.12 81 VAL A O 1
ATOM 653 N N . PHE A 1 82 ? -0.768 1.251 -8.261 1.00 98.06 82 PHE A N 1
ATOM 654 C CA . PHE A 1 82 ? -2.216 1.393 -8.207 1.00 98.06 82 PHE A CA 1
ATOM 655 C C . PHE A 1 82 ? -2.847 0.415 -7.202 1.00 98.06 82 PHE A C 1
ATOM 657 O O . PHE A 1 82 ? -3.561 0.860 -6.305 1.00 98.06 82 PHE A O 1
ATOM 664 N N . ASP A 1 83 ? -2.489 -0.871 -7.244 1.00 97.44 83 ASP A N 1
ATOM 665 C CA . ASP A 1 83 ? -2.970 -1.873 -6.277 1.00 97.44 83 ASP A CA 1
ATOM 666 C C . ASP A 1 83 ? -2.611 -1.509 -4.820 1.00 97.44 83 ASP A C 1
ATOM 668 O O . ASP A 1 83 ? -3.393 -1.714 -3.882 1.00 97.44 83 ASP A O 1
ATOM 672 N N . LEU A 1 84 ? -1.406 -0.960 -4.614 1.00 98.06 84 LEU A N 1
ATOM 673 C CA . LEU A 1 84 ? -0.964 -0.453 -3.313 1.00 98.06 84 LEU A CA 1
ATOM 674 C C . LEU A 1 84 ? -1.826 0.720 -2.839 1.00 98.06 84 LEU A C 1
ATOM 676 O O . LEU A 1 84 ? -2.176 0.780 -1.659 1.00 98.06 84 LEU A O 1
ATOM 680 N N . LEU A 1 85 ? -2.164 1.647 -3.738 1.00 98.31 85 LEU A N 1
ATOM 681 C CA . LEU A 1 85 ? -3.024 2.786 -3.426 1.00 98.31 85 LEU A CA 1
ATOM 682 C C . LEU A 1 85 ? -4.438 2.335 -3.055 1.00 98.31 85 LEU A C 1
ATOM 684 O O . LEU A 1 85 ? -4.948 2.804 -2.042 1.00 98.31 85 LEU A O 1
ATOM 688 N N . GLU A 1 86 ? -5.030 1.398 -3.799 1.00 98.19 86 GLU A N 1
ATOM 689 C CA . GLU A 1 86 ? -6.357 0.849 -3.480 1.00 98.19 86 GLU A CA 1
ATOM 690 C C . GLU A 1 86 ? -6.375 0.176 -2.099 1.00 98.19 86 GLU A C 1
ATOM 692 O O . GLU A 1 86 ? -7.271 0.413 -1.286 1.00 98.19 86 GLU A O 1
ATOM 697 N N . SER A 1 87 ? -5.346 -0.623 -1.797 1.00 98.38 87 SER A N 1
ATOM 698 C CA . SER A 1 87 ? -5.215 -1.286 -0.493 1.00 98.38 87 SER A CA 1
ATOM 699 C C . SER A 1 87 ? -5.060 -0.262 0.640 1.00 98.38 87 SER A C 1
ATOM 701 O O . SER A 1 87 ? -5.681 -0.386 1.699 1.00 98.38 87 SER A O 1
ATOM 703 N N . LEU A 1 88 ? -4.254 0.783 0.424 1.00 98.44 88 LEU A N 1
ATOM 704 C CA . LEU A 1 88 ? -4.035 1.842 1.409 1.00 98.44 88 LEU A CA 1
ATOM 705 C C . LEU A 1 88 ? -5.286 2.706 1.625 1.00 98.44 88 LEU A C 1
ATOM 707 O O . LEU A 1 88 ? -5.563 3.105 2.758 1.00 98.44 88 LEU A O 1
ATOM 711 N N . GLU A 1 89 ? -6.044 2.985 0.565 1.00 98.62 89 GLU A N 1
ATOM 712 C CA . G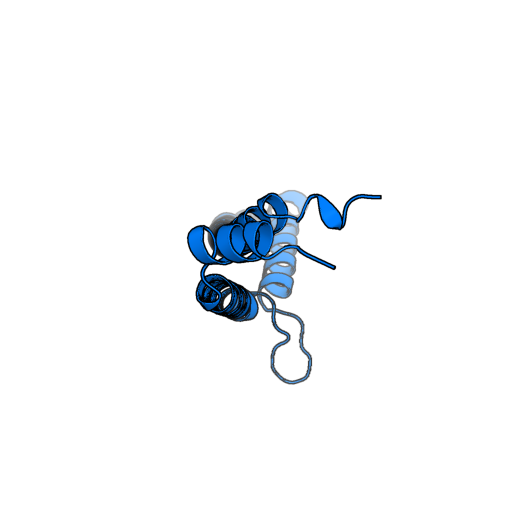LU A 1 89 ? -7.317 3.700 0.640 1.00 98.62 89 GLU A CA 1
ATOM 713 C C . GLU A 1 89 ? -8.338 2.910 1.462 1.00 98.62 89 GLU A C 1
ATOM 715 O O . GLU A 1 89 ? -8.909 3.458 2.404 1.00 98.62 89 GLU A O 1
ATOM 720 N N . ALA A 1 90 ? -8.466 1.601 1.228 1.00 98.38 90 ALA A N 1
ATOM 721 C CA . ALA A 1 90 ? -9.349 0.748 2.020 1.00 98.38 90 ALA A CA 1
ATOM 722 C C . ALA A 1 90 ? -9.003 0.768 3.523 1.00 98.38 90 ALA A C 1
ATOM 724 O O . ALA A 1 90 ? -9.895 0.867 4.369 1.00 98.38 90 ALA A O 1
ATOM 725 N N . VAL A 1 91 ? -7.711 0.724 3.874 1.00 98.56 91 VAL A N 1
ATOM 726 C CA . VAL A 1 91 ? -7.256 0.863 5.271 1.00 98.56 91 VAL A CA 1
ATOM 727 C C . VAL A 1 91 ? -7.626 2.236 5.829 1.00 98.56 91 VAL A C 1
ATOM 729 O O . VAL A 1 91 ? -8.144 2.332 6.944 1.00 98.56 91 VAL A O 1
ATOM 732 N N . ARG A 1 92 ? -7.370 3.304 5.065 1.00 98.44 92 ARG A N 1
ATOM 733 C CA . ARG A 1 92 ? -7.692 4.675 5.469 1.00 98.44 92 ARG A CA 1
ATOM 734 C C . ARG A 1 92 ? -9.184 4.838 5.735 1.00 98.44 92 ARG A C 1
ATOM 736 O O . ARG A 1 92 ? -9.520 5.443 6.746 1.00 98.44 92 ARG A O 1
ATOM 743 N N . ASP A 1 93 ? -10.050 4.311 4.880 1.00 98.38 93 ASP A N 1
ATOM 744 C CA . ASP A 1 93 ? -11.502 4.451 5.010 1.00 98.38 93 ASP A CA 1
ATOM 745 C C . ASP A 1 93 ? -12.033 3.761 6.273 1.00 98.38 93 ASP A C 1
ATOM 747 O O . ASP A 1 93 ? -12.849 4.327 7.005 1.00 98.38 93 ASP A O 1
ATOM 751 N N . ILE A 1 94 ? -11.509 2.574 6.593 1.00 98.38 94 ILE A N 1
ATOM 752 C CA . ILE A 1 94 ? -11.839 1.853 7.831 1.00 98.38 94 ILE A CA 1
ATOM 753 C C . ILE A 1 94 ? -11.407 2.659 9.061 1.00 98.38 94 ILE A C 1
ATOM 755 O O . ILE A 1 94 ? -12.175 2.815 10.015 1.00 98.38 94 ILE A O 1
ATOM 759 N N . LEU A 1 95 ? -10.184 3.194 9.048 1.00 98.31 95 LEU A N 1
ATOM 760 C CA . LEU A 1 95 ? -9.685 4.019 10.147 1.00 98.31 95 LEU A CA 1
ATOM 761 C C . LEU A 1 95 ? -10.463 5.333 10.261 1.00 98.31 95 LEU A C 1
ATOM 763 O O . LEU A 1 95 ? -10.783 5.742 11.373 1.00 98.31 95 LEU A O 1
ATOM 767 N N . ALA A 1 96 ? -10.810 5.962 9.136 1.00 97.88 96 ALA A N 1
ATOM 768 C CA . ALA A 1 96 ? -11.596 7.189 9.093 1.00 97.88 96 ALA A CA 1
ATOM 769 C C . ALA A 1 96 ? -12.948 6.987 9.785 1.00 97.88 96 ALA A C 1
ATOM 771 O O . ALA A 1 96 ? -13.256 7.721 10.724 1.00 97.88 96 ALA A O 1
ATOM 772 N N . LYS A 1 97 ? -13.674 5.920 9.425 1.00 96.50 97 LYS A N 1
ATOM 773 C CA . LYS A 1 97 ? -14.937 5.520 10.063 1.00 96.50 97 LYS A CA 1
ATOM 774 C C . LYS A 1 97 ? -14.807 5.411 11.585 1.00 96.50 97 LYS A C 1
ATOM 776 O O . LYS A 1 97 ? -15.651 5.924 12.312 1.00 96.50 97 LYS A O 1
ATOM 781 N N . LEU A 1 98 ? -13.733 4.793 12.086 1.00 96.62 98 LEU A N 1
ATOM 782 C CA . LEU A 1 98 ? -13.496 4.701 13.530 1.00 96.62 98 LEU A CA 1
ATOM 783 C C . LEU A 1 98 ? -13.177 6.068 14.156 1.00 96.62 98 LEU A C 1
ATOM 785 O O . LEU A 1 98 ? -13.686 6.393 15.226 1.00 96.62 98 LEU A O 1
ATOM 789 N N . THR A 1 99 ? -12.348 6.883 13.500 1.00 96.25 99 THR A N 1
ATOM 790 C CA . THR A 1 99 ? -11.972 8.212 14.010 1.00 96.25 99 THR A CA 1
ATOM 791 C C . THR A 1 99 ? -13.127 9.213 13.999 1.00 96.25 99 THR A C 1
ATOM 793 O O . THR A 1 99 ? -13.179 10.080 14.864 1.00 96.25 99 THR A O 1
ATOM 796 N N . GLU A 1 100 ? -14.087 9.081 13.082 1.00 96.31 100 GLU A N 1
ATOM 797 C CA . GLU A 1 100 ? -15.316 9.887 13.059 1.00 96.31 100 GLU A CA 1
ATOM 798 C C . GLU A 1 100 ? -16.247 9.573 14.239 1.00 96.31 100 GLU A C 1
ATOM 800 O O . GLU A 1 100 ? -17.046 10.414 14.654 1.00 96.31 100 GLU A O 1
ATOM 805 N N . LEU A 1 101 ? -16.121 8.377 14.817 1.00 96.19 101 LEU A N 1
ATOM 806 C CA . LEU A 1 101 ? -16.866 7.943 15.998 1.00 96.19 101 LEU A CA 1
ATOM 807 C C . LEU A 1 101 ? -16.150 8.290 17.310 1.00 96.19 101 LEU A C 1
ATOM 809 O O . LEU A 1 101 ? -16.511 7.753 18.359 1.00 96.19 101 LEU A O 1
ATOM 813 N N . TYR A 1 102 ? -15.150 9.179 17.273 1.00 95.94 102 TYR A N 1
ATOM 814 C CA . TYR A 1 102 ? -14.428 9.597 18.470 1.00 95.94 102 TYR A CA 1
ATOM 815 C C . TYR A 1 102 ? -15.398 10.143 19.541 1.00 95.94 102 TYR A C 1
ATOM 817 O O . TYR A 1 102 ? -16.151 11.079 19.257 1.00 95.94 102 TYR A O 1
ATOM 825 N N . PRO A 1 103 ? -15.406 9.574 20.761 1.00 96.31 103 PRO A N 1
ATOM 826 C CA . PRO A 1 103 ? -16.317 9.998 21.821 1.00 96.31 103 PRO A CA 1
ATOM 827 C C . PRO A 1 103 ? -16.065 11.443 22.270 1.00 96.31 103 PRO A C 1
ATOM 829 O O . PRO A 1 103 ? -14.937 11.817 22.593 1.00 96.31 103 PRO A O 1
ATOM 832 N N . GLU A 1 104 ? -17.126 12.245 22.353 1.00 94.31 104 GLU A N 1
ATOM 833 C CA . GLU A 1 104 ? -17.059 13.647 22.792 1.00 94.31 104 GLU A CA 1
ATOM 834 C C . GLU A 1 104 ? -16.567 13.768 24.238 1.00 94.31 104 GLU A C 1
ATOM 836 O O . GLU A 1 104 ? -15.838 14.698 24.566 1.00 94.31 104 GLU A O 1
ATOM 841 N N . SER A 1 105 ? -16.891 12.791 25.093 1.00 95.12 105 SER A N 1
ATOM 842 C CA . SER A 1 105 ? -16.419 12.717 26.484 1.00 95.12 105 SER A CA 1
ATOM 843 C C . SER A 1 105 ? -14.898 12.592 26.637 1.00 95.12 105 SER A C 1
ATOM 845 O O . SER A 1 105 ? -14.392 12.678 27.760 1.00 95.12 105 SER A O 1
ATOM 847 N N . LEU A 1 106 ? -14.174 12.344 25.541 1.00 94.19 106 LEU A N 1
ATOM 848 C CA . LEU A 1 106 ? -12.714 12.257 25.501 1.00 94.19 106 LEU A CA 1
ATOM 849 C C . LEU A 1 106 ? -12.049 13.505 24.902 1.00 94.19 106 LEU A C 1
ATOM 851 O O . LEU A 1 106 ? -10.825 13.604 24.957 1.00 94.19 106 LEU A O 1
ATOM 855 N N . VAL A 1 107 ? -12.818 14.436 24.333 1.00 89.25 107 VAL A N 1
ATOM 856 C CA . VAL A 1 107 ? -12.296 15.712 23.831 1.00 89.25 107 VAL A CA 1
ATOM 857 C C . VAL A 1 107 ? -12.108 16.654 25.027 1.00 89.25 107 VAL A C 1
ATOM 859 O O . VAL A 1 107 ? -13.068 16.917 25.750 1.00 89.25 107 VAL A O 1
ATOM 862 N N . GLU A 1 108 ? -10.873 17.111 25.267 1.00 70.00 108 GLU A N 1
ATOM 863 C CA . GLU A 1 108 ? -10.539 18.098 26.317 1.00 70.00 108 GLU A CA 1
ATOM 864 C C . GLU A 1 108 ? -11.107 19.499 26.040 1.00 70.00 108 GLU A C 1
ATOM 866 O O . GLU A 1 108 ? -11.059 19.950 24.870 1.00 70.00 108 GLU A O 1
#

Mean predicted aligned error: 3.6 Å

Solvent-accessible surface area (backbone atoms only — not comparable to full-atom values): 6075 Å² total; per-residue (Å²): 117,82,50,71,69,55,51,50,52,40,64,76,72,53,62,77,64,52,58,54,52,33,49,54,30,52,58,58,40,41,78,53,64,38,63,41,86,90,79,32,72,21,63,61,59,55,50,52,53,49,43,50,54,36,45,45,38,33,65,75,69,58,39,65,90,44,48,62,63,35,51,55,52,49,54,54,50,50,52,56,50,48,56,43,48,55,32,51,48,55,33,49,53,52,52,46,59,55,60,74,60,59,56,69,72,74,62,130

Radius of gyration: 21.87 Å; Cα contacts (8 Å, |Δi|>4): 70; chains: 1; bounding box: 47×32×60 Å

pLDDT: mean 96.8, std 3.23, range [70.0, 98.81]